Protein AF-A0A662C192-F1 (afdb_monomer_lite)

Radius of gyration: 15.49 Å; chains: 1; bounding box: 22×34×38 Å

Foldseek 3Di:
DDPPDPLVDKDKAFDPPVVVVVQCPDPVRVVDPDGIDMDRPPDPCPDDDDPDDDPDPDD

Structure (mmCIF, N/CA/C/O backbone):
data_AF-A0A662C192-F1
#
_entry.id   AF-A0A662C192-F1
#
loop_
_atom_site.group_PDB
_atom_site.id
_atom_site.type_symbol
_atom_site.label_atom_id
_atom_site.label_alt_id
_atom_site.label_comp_id
_atom_site.label_asym_id
_atom_site.label_entity_id
_atom_site.label_seq_id
_atom_site.pdbx_PDB_ins_code
_atom_site.Cartn_x
_atom_site.Cartn_y
_atom_site.Cartn_z
_atom_site.occupancy
_atom_site.B_iso_or_equiv
_atom_site.auth_seq_id
_atom_site.auth_comp_id
_atom_site.auth_asym_id
_atom_site.auth_atom_id
_atom_site.pdbx_PDB_model_num
ATOM 1 N N . MET A 1 1 ? -13.570 -22.619 -14.363 1.00 34.16 1 MET A N 1
ATOM 2 C CA . MET A 1 1 ? -12.203 -22.324 -14.837 1.00 34.16 1 MET A CA 1
ATOM 3 C C . MET A 1 1 ? -11.526 -21.519 -13.749 1.00 34.16 1 MET A C 1
ATOM 5 O O . MET A 1 1 ? -11.822 -20.341 -13.603 1.00 34.16 1 MET A O 1
ATOM 9 N N . GLU A 1 2 ? -10.735 -22.182 -12.913 1.00 35.50 2 GLU A N 1
ATOM 10 C CA . GLU A 1 2 ? -9.967 -21.525 -11.857 1.00 35.50 2 GLU A CA 1
ATOM 11 C C . GLU A 1 2 ? -8.765 -20.818 -12.493 1.00 35.50 2 GLU A C 1
ATOM 13 O O . GLU A 1 2 ? -7.887 -21.455 -13.069 1.00 35.50 2 GLU A O 1
ATOM 18 N N . TYR A 1 3 ? -8.747 -19.487 -12.437 1.00 39.19 3 TYR A N 1
ATOM 19 C CA . TYR A 1 3 ? -7.607 -18.675 -12.861 1.00 39.19 3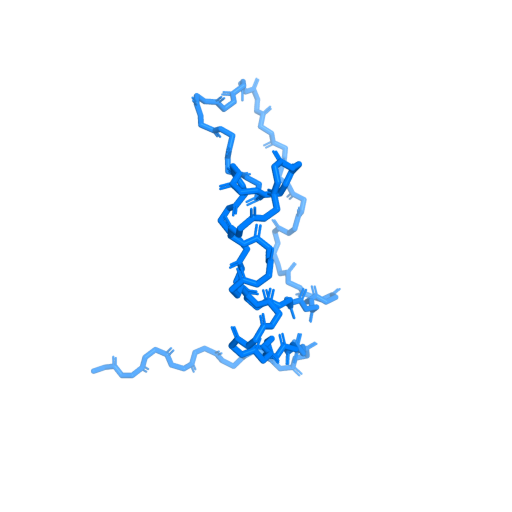 TYR A CA 1
ATOM 20 C C . TYR A 1 3 ? -6.576 -18.613 -11.725 1.00 39.19 3 TYR A C 1
ATOM 22 O O . TYR A 1 3 ? -6.393 -17.578 -11.094 1.00 39.19 3 TYR A O 1
ATOM 30 N N . SER A 1 4 ? -5.884 -19.716 -11.443 1.00 41.44 4 SER A N 1
ATOM 31 C CA . SER A 1 4 ? -4.664 -19.660 -10.631 1.00 41.44 4 SER A CA 1
ATOM 32 C C . SER A 1 4 ? -3.464 -19.527 -11.566 1.00 41.44 4 SER A C 1
ATOM 34 O O . SER A 1 4 ? -2.795 -20.509 -11.890 1.00 41.44 4 SER A O 1
ATOM 36 N N . GLN A 1 5 ? -3.203 -18.314 -12.061 1.00 45.94 5 GLN A N 1
ATOM 37 C CA . GLN A 1 5 ? -1.912 -18.059 -12.696 1.00 45.94 5 GLN A CA 1
ATOM 38 C C . GLN A 1 5 ? -0.827 -18.095 -11.617 1.00 45.94 5 GLN A C 1
ATOM 40 O O . GLN A 1 5 ? -0.885 -17.365 -10.629 1.00 45.94 5 GLN A O 1
ATOM 45 N N . GLU A 1 6 ? 0.144 -18.988 -11.802 1.00 41.81 6 GLU A N 1
ATOM 46 C CA . GLU A 1 6 ? 1.295 -19.169 -10.925 1.00 41.81 6 GLU A CA 1
ATOM 47 C C . GLU A 1 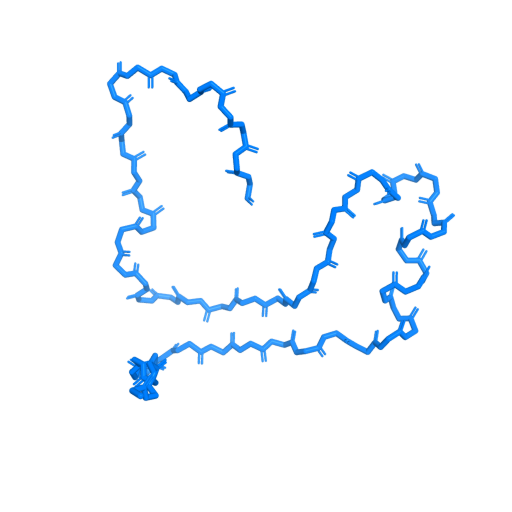6 ? 2.119 -17.871 -10.820 1.00 41.81 6 GLU A C 1
ATOM 49 O O . GLU A 1 6 ? 3.018 -17.611 -11.623 1.00 41.81 6 GLU A O 1
ATOM 54 N N . TYR A 1 7 ? 1.884 -17.063 -9.784 1.00 51.38 7 TYR A N 1
ATOM 55 C CA . TYR A 1 7 ? 2.822 -16.021 -9.359 1.00 51.38 7 TYR A CA 1
ATOM 56 C C . TYR A 1 7 ? 4.031 -16.678 -8.680 1.00 51.38 7 TYR A C 1
ATOM 58 O O . TYR A 1 7 ? 4.193 -16.628 -7.465 1.00 51.38 7 TYR A O 1
ATOM 66 N N . LYS A 1 8 ? 4.909 -17.305 -9.469 1.00 52.91 8 LYS A N 1
ATOM 67 C CA . LYS A 1 8 ? 6.059 -18.101 -8.996 1.00 52.91 8 LYS A CA 1
ATOM 68 C C . LYS A 1 8 ? 7.077 -17.357 -8.106 1.00 52.91 8 LYS A C 1
ATOM 70 O O . LYS A 1 8 ? 8.026 -17.986 -7.656 1.00 52.91 8 LYS A O 1
ATOM 75 N N . GLN A 1 9 ? 6.932 -16.047 -7.866 1.00 61.28 9 GLN A N 1
ATOM 76 C CA . GLN A 1 9 ? 7.827 -15.229 -7.022 1.00 61.28 9 GLN A CA 1
ATOM 77 C C . GLN A 1 9 ? 7.149 -13.995 -6.382 1.00 61.28 9 GLN A C 1
ATOM 79 O O . GLN A 1 9 ? 7.833 -13.061 -5.967 1.00 61.28 9 GLN A O 1
ATOM 84 N N . GLY A 1 10 ? 5.815 -13.969 -6.306 1.00 68.00 10 GLY A N 1
ATOM 85 C CA . GLY A 1 10 ? 5.081 -12.905 -5.615 1.00 68.00 10 GLY A CA 1
ATOM 86 C C . GLY A 1 10 ? 4.919 -13.205 -4.125 1.00 68.00 10 GLY A C 1
ATOM 87 O O . GLY A 1 10 ? 4.743 -14.362 -3.747 1.00 68.00 10 GLY A O 1
ATOM 88 N N . LYS A 1 11 ? 4.956 -12.180 -3.274 1.00 80.31 11 LYS A N 1
ATOM 89 C CA . LYS A 1 11 ? 4.487 -12.270 -1.884 1.00 80.31 11 LYS A CA 1
ATOM 90 C C . LYS A 1 11 ? 3.382 -11.252 -1.677 1.00 80.31 11 LYS A C 1
ATOM 92 O O . LYS A 1 11 ? 3.548 -10.105 -2.070 1.00 80.31 11 LYS A O 1
ATOM 97 N N . THR A 1 12 ? 2.308 -11.652 -1.015 1.00 86.50 12 THR A N 1
ATOM 98 C CA . THR A 1 12 ? 1.248 -10.734 -0.597 1.00 86.50 12 THR A CA 1
ATOM 99 C C . THR A 1 12 ? 1.186 -10.726 0.918 1.00 86.50 12 THR A C 1
ATOM 101 O O . THR A 1 12 ? 1.171 -11.784 1.547 1.00 86.50 12 THR A O 1
ATOM 104 N N . ILE A 1 13 ? 1.179 -9.533 1.499 1.00 87.56 13 ILE A N 1
ATOM 105 C CA . ILE A 1 13 ? 0.908 -9.319 2.915 1.00 87.56 13 ILE A CA 1
ATOM 106 C C . ILE A 1 13 ? -0.572 -8.985 3.022 1.00 87.56 13 ILE A C 1
ATOM 108 O O . ILE A 1 13 ? -0.996 -7.916 2.580 1.00 87.56 13 ILE A O 1
ATOM 112 N N . VAL A 1 14 ? -1.334 -9.915 3.598 1.00 91.44 14 VAL A N 1
ATOM 113 C CA . VAL A 1 14 ? -2.750 -9.691 3.883 1.00 91.44 14 VAL A CA 1
ATOM 114 C C . VAL A 1 14 ? -2.861 -8.774 5.091 1.00 91.44 14 VAL A C 1
ATOM 116 O O . VAL A 1 14 ? -2.348 -9.108 6.164 1.00 91.44 14 VAL A O 1
ATOM 119 N N . LEU A 1 15 ? -3.502 -7.618 4.927 1.00 93.25 15 LEU A N 1
ATOM 120 C CA . LEU A 1 15 ? -3.663 -6.681 6.033 1.00 93.25 15 LEU A CA 1
ATOM 121 C C . LEU A 1 15 ? -4.769 -7.166 6.986 1.00 93.25 15 LEU A C 1
ATOM 123 O O . LEU A 1 15 ? -5.868 -7.519 6.550 1.00 93.25 15 LEU A O 1
ATOM 127 N N . PRO A 1 16 ? -4.531 -7.177 8.310 1.00 95.56 16 PRO A N 1
ATOM 128 C CA . PRO A 1 16 ? -5.583 -7.430 9.281 1.00 95.56 16 PRO A CA 1
ATOM 129 C C . PRO A 1 16 ? -6.734 -6.431 9.137 1.00 95.56 16 PRO A C 1
ATOM 131 O O . PRO A 1 16 ? -6.518 -5.231 8.970 1.00 95.56 16 PRO A O 1
ATOM 134 N N . LYS A 1 17 ? -7.969 -6.907 9.321 1.00 94.31 17 LYS A N 1
ATOM 135 C CA . LYS A 1 17 ? -9.183 -6.078 9.210 1.00 94.31 17 LYS A CA 1
ATOM 136 C C . LYS A 1 17 ? -9.187 -4.847 10.123 1.00 94.31 17 LYS A C 1
ATOM 138 O O . LYS A 1 17 ? -9.795 -3.845 9.770 1.00 94.31 17 LYS A O 1
ATOM 143 N N . GLY A 1 18 ? -8.525 -4.919 11.281 1.00 96.81 18 GLY A N 1
ATOM 144 C CA . GLY A 1 18 ? -8.385 -3.772 12.184 1.00 96.81 18 GLY A CA 1
ATOM 145 C C . GLY A 1 18 ? -7.629 -2.614 11.532 1.00 96.81 18 GLY A C 1
ATOM 146 O O . GLY A 1 18 ? -8.122 -1.497 11.537 1.00 96.81 18 GLY A O 1
ATOM 147 N N . ILE A 1 19 ? -6.509 -2.911 10.865 1.00 95.56 19 ILE A N 1
ATOM 148 C CA . ILE A 1 19 ? -5.703 -1.901 10.165 1.00 95.56 19 ILE A CA 1
ATOM 149 C C . ILE A 1 19 ? -6.505 -1.267 9.026 1.00 95.56 19 ILE A C 1
ATOM 151 O O . ILE A 1 19 ? -6.489 -0.051 8.875 1.00 95.56 19 ILE A O 1
ATOM 155 N N . LEU A 1 20 ? -7.235 -2.074 8.248 1.00 95.31 20 LEU A N 1
ATOM 156 C CA . LEU A 1 20 ? -8.092 -1.556 7.174 1.00 95.31 20 LEU A CA 1
ATOM 157 C C . LEU A 1 20 ? -9.142 -0.581 7.721 1.00 95.31 20 LEU A C 1
ATOM 159 O O . LEU A 1 20 ? -9.307 0.511 7.188 1.00 95.31 20 LEU A O 1
ATOM 163 N N . LYS A 1 21 ? -9.784 -0.935 8.838 1.00 96.06 21 LYS A N 1
ATOM 164 C CA . LYS A 1 21 ? -10.772 -0.079 9.497 1.00 96.06 21 LYS A CA 1
ATOM 165 C C . LYS A 1 21 ? -10.161 1.227 10.016 1.00 96.06 21 LYS A C 1
ATOM 167 O O . LYS A 1 21 ? -10.775 2.279 9.869 1.00 96.06 21 LYS A O 1
ATOM 172 N N . ASP A 1 22 ? -8.965 1.172 10.596 1.00 97.25 22 ASP A N 1
ATOM 173 C CA . ASP A 1 22 ? -8.273 2.367 11.088 1.00 97.25 22 ASP A CA 1
ATOM 174 C C . ASP A 1 22 ? -7.939 3.331 9.935 1.00 97.25 22 ASP A C 1
ATOM 176 O O . ASP A 1 22 ? -8.093 4.546 10.068 1.00 97.25 22 ASP A O 1
ATOM 180 N N . LEU A 1 23 ? -7.540 2.794 8.778 1.00 95.88 23 LEU A N 1
ATOM 181 C CA . LEU A 1 23 ? -7.244 3.578 7.576 1.00 95.88 23 LEU A CA 1
ATOM 182 C C . LEU A 1 23 ? -8.497 4.206 6.954 1.00 95.88 23 LEU A C 1
ATOM 184 O O . LEU A 1 23 ? -8.439 5.352 6.509 1.00 95.88 23 LEU A O 1
ATOM 188 N N . GLU A 1 24 ? -9.624 3.493 6.953 1.00 95.75 24 GLU A N 1
ATOM 189 C CA . GLU A 1 24 ? -10.918 4.012 6.486 1.00 95.75 24 GLU A CA 1
ATOM 190 C C . GLU A 1 24 ? -11.450 5.151 7.368 1.00 95.75 24 GLU A C 1
ATOM 192 O O . GLU A 1 24 ? -12.157 6.034 6.889 1.00 95.75 24 GLU A O 1
ATOM 197 N N . GLN A 1 25 ? -11.127 5.140 8.663 1.00 97.06 25 GLN A N 1
ATOM 198 C CA . GLN A 1 25 ? -11.602 6.142 9.621 1.00 97.06 25 GLN A CA 1
ATOM 199 C C . GLN A 1 25 ? -10.685 7.364 9.729 1.00 97.06 25 GLN A C 1
ATOM 201 O O . GLN A 1 25 ? -11.123 8.424 10.172 1.00 97.06 25 GLN A O 1
ATOM 206 N N . ASN A 1 26 ? -9.418 7.234 9.343 1.00 96.94 26 ASN A N 1
ATOM 207 C CA . ASN A 1 26 ? -8.439 8.307 9.445 1.00 96.94 26 ASN A CA 1
ATOM 208 C C . ASN A 1 26 ? -8.624 9.350 8.328 1.00 96.94 26 ASN A C 1
ATOM 210 O O . ASN A 1 26 ? -8.635 9.021 7.145 1.00 96.94 26 ASN A O 1
ATOM 214 N N . GLU A 1 27 ? -8.714 10.628 8.703 1.00 97.00 27 GLU A N 1
ATOM 215 C CA . GLU A 1 27 ? -8.999 11.749 7.791 1.00 97.00 27 GLU A CA 1
ATOM 216 C C . GLU A 1 27 ? -7.998 11.914 6.638 1.00 97.00 27 GLU A C 1
ATOM 218 O O . GLU A 1 27 ? -8.350 12.439 5.586 1.00 97.00 27 GLU A O 1
ATOM 223 N N . LEU A 1 28 ? -6.755 11.462 6.816 1.00 96.88 28 LEU A N 1
ATOM 224 C CA . LEU A 1 28 ? -5.712 11.557 5.796 1.00 96.88 28 LEU A CA 1
ATOM 225 C C . LEU A 1 28 ? -5.757 10.388 4.812 1.00 96.88 28 LEU A C 1
ATOM 227 O O . LEU A 1 28 ? -5.337 10.536 3.666 1.00 96.88 28 LEU A O 1
ATOM 231 N N . THR A 1 29 ? -6.233 9.221 5.248 1.00 95.56 29 THR A N 1
ATOM 232 C CA . THR A 1 29 ? -6.160 7.980 4.463 1.00 95.56 29 THR A CA 1
ATOM 233 C C . THR A 1 29 ? -7.511 7.474 3.981 1.00 95.56 29 THR A C 1
ATOM 235 O O . THR A 1 29 ? -7.535 6.632 3.091 1.00 95.56 29 THR A O 1
ATOM 238 N N . ASN A 1 30 ? -8.624 8.004 4.488 1.00 94.75 30 ASN A N 1
A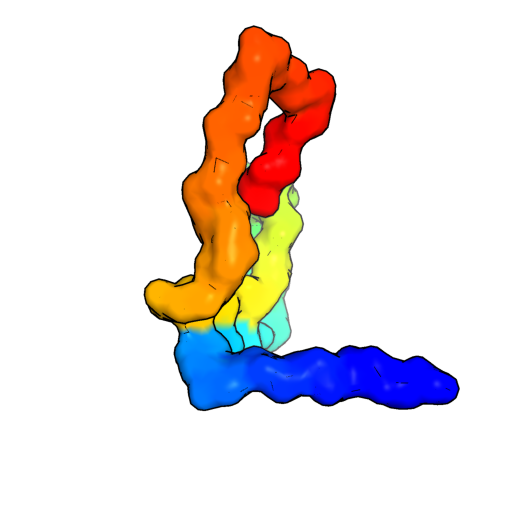TOM 239 C CA . ASN A 1 30 ? -9.977 7.545 4.153 1.00 94.75 30 ASN A CA 1
ATOM 240 C C . ASN A 1 30 ? -10.360 7.696 2.669 1.00 94.75 30 ASN A C 1
ATOM 242 O O . ASN A 1 30 ? -11.296 7.051 2.202 1.00 94.75 30 ASN A O 1
ATOM 246 N N . SER A 1 31 ? -9.638 8.527 1.914 1.00 95.31 31 SER A N 1
ATOM 247 C CA . SER A 1 31 ? -9.814 8.682 0.466 1.00 95.31 31 SER A CA 1
ATOM 248 C C . SER A 1 31 ? -9.085 7.607 -0.350 1.00 95.31 31 SER A C 1
ATOM 250 O O . SER A 1 31 ? -9.263 7.529 -1.567 1.00 95.31 31 SER A O 1
ATOM 252 N N . LEU A 1 32 ? -8.268 6.772 0.299 1.00 91.19 32 LEU A N 1
ATOM 253 C CA . LEU A 1 32 ? -7.497 5.704 -0.325 1.00 91.19 32 LEU A CA 1
ATOM 254 C C . LEU A 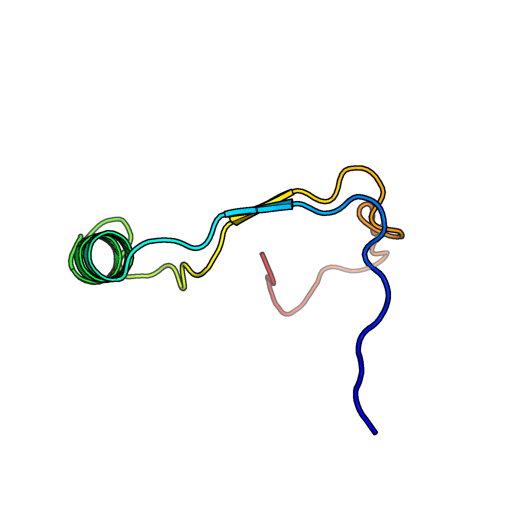1 32 ? -8.235 4.369 -0.186 1.00 91.19 32 LEU A C 1
ATOM 256 O O . LEU A 1 32 ? -8.602 3.957 0.911 1.00 91.19 32 LEU A O 1
ATOM 260 N N . MET A 1 33 ? -8.375 3.634 -1.290 1.00 87.69 33 MET A N 1
ATOM 261 C CA . MET A 1 33 ? -8.901 2.265 -1.268 1.00 87.69 33 MET A CA 1
ATOM 262 C C . MET A 1 33 ? -7.773 1.268 -0.962 1.00 87.69 33 MET A C 1
ATOM 264 O O . MET A 1 33 ? -7.269 0.579 -1.851 1.00 87.69 33 MET A O 1
ATOM 268 N N . VAL A 1 34 ? -7.328 1.232 0.295 1.00 90.44 34 VAL A N 1
ATOM 269 C CA . VAL A 1 34 ? -6.254 0.328 0.732 1.00 90.44 34 VAL A CA 1
ATOM 270 C C . VAL A 1 34 ? -6.778 -1.106 0.833 1.00 90.44 34 VAL A C 1
ATOM 272 O O . VAL A 1 34 ? -7.831 -1.356 1.412 1.00 90.44 34 VAL A O 1
ATOM 275 N N . THR A 1 35 ? -6.032 -2.057 0.270 1.00 89.38 35 THR A N 1
ATOM 276 C CA . THR A 1 35 ? -6.319 -3.499 0.353 1.00 89.38 35 THR A CA 1
ATOM 277 C C . THR A 1 35 ? -5.072 -4.233 0.856 1.00 89.38 35 THR A C 1
ATOM 279 O O . THR A 1 35 ? -4.486 -3.812 1.849 1.00 89.38 35 THR A O 1
ATOM 282 N N . ASP A 1 36 ? -4.628 -5.300 0.200 1.00 88.88 36 ASP A N 1
ATOM 283 C CA . ASP A 1 36 ? -3.428 -6.039 0.589 1.00 88.88 36 ASP A CA 1
ATOM 284 C C . ASP A 1 36 ? -2.173 -5.483 -0.094 1.00 88.88 36 ASP A C 1
ATOM 286 O O . ASP A 1 36 ? -2.229 -4.891 -1.173 1.00 88.88 36 ASP A O 1
ATOM 290 N N . ILE A 1 37 ? -1.005 -5.703 0.515 1.00 85.50 37 ILE A N 1
ATOM 291 C CA . ILE A 1 37 ? 0.269 -5.224 -0.035 1.00 85.50 37 ILE A CA 1
ATOM 292 C C . ILE A 1 37 ? 0.931 -6.350 -0.823 1.00 85.50 37 ILE A C 1
ATOM 294 O O . ILE A 1 37 ? 1.399 -7.338 -0.256 1.00 85.50 37 ILE A O 1
ATOM 298 N N . GLY A 1 38 ? 0.997 -6.190 -2.143 1.00 84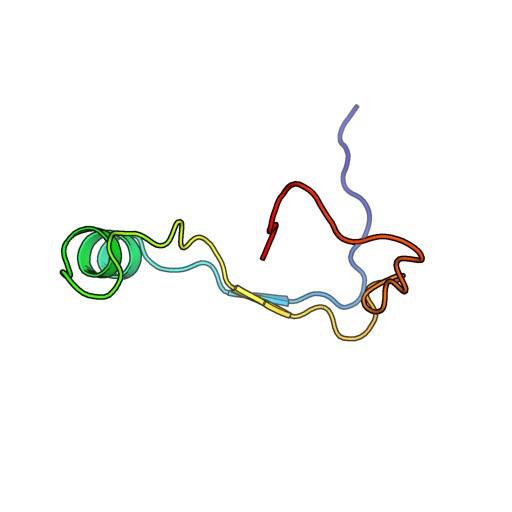.25 38 GLY A N 1
ATOM 299 C CA . GLY A 1 38 ? 1.693 -7.111 -3.037 1.00 84.25 38 GLY A CA 1
ATOM 300 C C . GLY A 1 38 ? 3.150 -6.715 -3.296 1.00 84.25 38 GLY A C 1
ATOM 301 O O . GLY A 1 38 ? 3.451 -5.562 -3.587 1.00 84.25 38 GLY A O 1
ATOM 302 N N . PHE A 1 39 ? 4.056 -7.690 -3.256 1.00 81.25 39 PHE A N 1
ATOM 303 C CA . PHE A 1 39 ? 5.445 -7.579 -3.694 1.00 81.25 39 PHE A CA 1
ATOM 304 C C . PHE A 1 39 ? 5.700 -8.539 -4.856 1.00 81.25 39 PHE A C 1
ATOM 306 O O . PHE A 1 39 ? 5.748 -9.758 -4.676 1.00 81.25 39 PHE A O 1
ATOM 313 N N . TYR A 1 40 ? 5.902 -7.981 -6.049 1.00 80.31 40 TYR A N 1
ATOM 314 C CA . TYR A 1 40 ? 6.061 -8.739 -7.290 1.00 80.31 40 TYR A CA 1
ATOM 315 C C . TYR A 1 40 ? 7.331 -8.311 -8.040 1.00 80.31 40 TYR A C 1
ATOM 317 O O . TYR A 1 40 ? 7.277 -7.666 -9.082 1.00 80.31 40 TYR A O 1
ATOM 325 N N . ASN A 1 41 ? 8.504 -8.694 -7.530 1.00 70.75 41 ASN A N 1
ATOM 326 C CA . ASN A 1 41 ? 9.810 -8.291 -8.084 1.00 70.75 41 ASN A CA 1
ATOM 327 C C . ASN A 1 41 ? 10.087 -8.734 -9.538 1.00 70.75 41 ASN A C 1
ATOM 329 O O . ASN A 1 41 ? 11.033 -8.249 -10.154 1.00 70.75 41 ASN A O 1
ATOM 333 N N . LYS A 1 42 ? 9.297 -9.670 -10.072 1.00 71.38 42 LYS A N 1
ATOM 334 C CA . LYS A 1 42 ? 9.375 -10.175 -11.450 1.00 71.38 42 LYS A CA 1
ATOM 335 C C . LYS A 1 42 ? 8.043 -10.063 -12.190 1.00 71.38 42 LYS A C 1
ATOM 337 O O . LYS A 1 42 ? 7.817 -10.803 -13.146 1.00 71.38 42 LYS A O 1
ATOM 342 N N . ALA A 1 43 ? 7.132 -9.194 -11.748 1.00 72.12 43 ALA A N 1
ATOM 343 C CA . ALA A 1 43 ? 5.902 -8.988 -12.498 1.00 72.12 43 ALA A CA 1
ATOM 344 C C . ALA A 1 43 ? 6.228 -8.367 -13.865 1.00 72.12 43 ALA A C 1
ATOM 346 O O . ALA A 1 43 ? 6.816 -7.288 -13.974 1.00 72.12 43 ALA A O 1
ATOM 347 N N . TYR A 1 44 ? 5.859 -9.093 -14.919 1.00 65.69 44 TYR A N 1
ATOM 348 C CA . TYR A 1 44 ? 5.967 -8.617 -16.289 1.00 65.69 44 TYR A CA 1
ATOM 349 C C . TYR A 1 44 ? 5.135 -7.337 -16.448 1.00 65.69 44 TYR A C 1
ATOM 351 O O . TYR A 1 44 ? 4.017 -7.253 -15.945 1.00 65.69 44 TYR A O 1
ATOM 359 N N . ASN A 1 45 ? 5.675 -6.350 -17.169 1.00 66.31 45 ASN A N 1
ATOM 360 C CA . ASN A 1 45 ? 5.025 -5.063 -17.457 1.00 66.31 45 ASN A CA 1
ATOM 361 C C . ASN A 1 45 ? 4.847 -4.101 -16.258 1.00 66.31 45 ASN A C 1
ATOM 363 O O . ASN A 1 45 ? 3.971 -3.240 -16.313 1.00 66.31 45 ASN A O 1
ATOM 367 N N . HIS A 1 46 ? 5.684 -4.179 -15.209 1.00 65.12 46 HIS A N 1
ATOM 368 C CA . HIS A 1 46 ? 5.729 -3.141 -14.154 1.00 65.12 46 HIS A CA 1
ATOM 369 C C . HIS A 1 46 ? 6.020 -1.741 -14.715 1.00 65.12 46 HIS A C 1
ATOM 371 O O . HIS A 1 46 ? 5.547 -0.734 -14.194 1.00 65.12 46 HIS A O 1
ATOM 377 N N . TYR A 1 47 ? 6.800 -1.688 -15.793 1.00 63.41 47 TYR A N 1
ATOM 378 C CA . TYR A 1 47 ? 7.069 -0.472 -16.537 1.00 63.41 47 TYR A CA 1
ATOM 379 C C . TYR A 1 47 ? 6.128 -0.397 -17.740 1.00 63.41 47 TYR A C 1
ATOM 381 O O . TYR A 1 47 ? 6.174 -1.248 -18.630 1.00 63.41 47 TYR A O 1
ATOM 389 N N . ARG A 1 48 ? 5.261 0.619 -17.761 1.00 68.56 48 ARG A N 1
ATOM 390 C CA . ARG A 1 48 ? 4.398 0.934 -18.903 1.00 68.56 48 ARG A CA 1
ATOM 391 C C . ARG A 1 48 ? 4.718 2.338 -19.383 1.00 68.56 48 ARG A C 1
ATOM 393 O O . ARG A 1 48 ? 4.363 3.311 -18.724 1.00 68.56 48 ARG A O 1
ATOM 400 N N . GLU A 1 49 ? 5.334 2.438 -20.551 1.00 71.56 49 GLU A N 1
ATOM 401 C CA . GLU A 1 49 ? 5.419 3.706 -21.264 1.00 71.56 49 GLU A CA 1
ATOM 402 C C . GLU A 1 49 ? 4.072 3.968 -21.950 1.00 71.56 49 GLU A C 1
ATOM 404 O O . GLU A 1 49 ? 3.559 3.125 -22.693 1.00 71.56 49 GLU A O 1
ATOM 409 N N . ARG A 1 50 ? 3.453 5.118 -21.670 1.00 76.31 50 ARG A N 1
ATOM 410 C CA . ARG A 1 50 ? 2.222 5.541 -22.345 1.00 76.31 50 ARG A CA 1
ATOM 411 C C . ARG A 1 50 ? 2.546 6.721 -23.254 1.00 76.31 50 ARG A C 1
ATOM 413 O O . ARG A 1 50 ? 3.007 7.748 -22.774 1.00 76.31 50 ARG A O 1
ATOM 420 N N . LYS A 1 51 ? 2.257 6.589 -24.554 1.00 81.44 51 LYS A N 1
ATOM 421 C CA . LYS A 1 51 ? 2.442 7.680 -25.533 1.00 81.44 51 LYS A CA 1
ATOM 422 C C . LYS A 1 51 ? 1.513 8.877 -25.282 1.00 81.44 51 LYS A C 1
ATOM 424 O O . LYS A 1 51 ? 1.854 9.989 -25.653 1.00 81.44 51 LYS A O 1
ATOM 429 N N . ASN A 1 52 ? 0.366 8.637 -24.643 1.00 83.25 52 ASN A N 1
ATOM 430 C CA . ASN A 1 52 ? -0.609 9.646 -24.228 1.00 83.25 52 ASN A CA 1
ATOM 431 C C . ASN A 1 52 ? -0.917 9.474 -22.729 1.00 83.25 52 ASN A C 1
ATOM 433 O O . ASN A 1 52 ? -0.793 8.365 -22.202 1.00 83.25 52 ASN A O 1
ATOM 437 N N . GLY A 1 53 ? -1.343 10.543 -22.048 1.00 76.19 53 GLY A N 1
ATOM 438 C CA . GLY A 1 53 ? -1.761 10.488 -20.640 1.00 76.19 53 GLY A CA 1
ATOM 439 C C . GLY A 1 53 ? -2.898 9.485 -20.393 1.00 76.19 53 GLY A C 1
ATOM 440 O O . GLY A 1 53 ? -3.643 9.130 -21.306 1.00 76.19 53 GLY A O 1
ATOM 441 N N . CYS A 1 54 ? -3.030 8.999 -19.157 1.00 75.19 54 CYS A N 1
ATOM 442 C CA . CYS A 1 54 ? -4.139 8.121 -18.788 1.00 75.19 54 CYS A CA 1
ATOM 443 C C . CYS A 1 54 ? -5.320 8.969 -18.309 1.00 75.19 54 CYS A C 1
ATOM 445 O O . CYS A 1 54 ? -5.142 9.823 -17.448 1.00 75.19 54 CYS A O 1
ATOM 447 N N . LEU A 1 55 ? -6.525 8.705 -18.822 1.00 73.19 55 LEU A N 1
ATOM 448 C CA . LEU A 1 55 ? -7.751 9.355 -18.334 1.00 73.19 55 LEU A CA 1
ATOM 449 C C . LEU A 1 55 ? -8.112 8.924 -16.904 1.00 73.19 55 LEU A C 1
ATOM 451 O O . LEU A 1 55 ? -8.903 9.581 -16.237 1.00 73.19 55 LEU A O 1
ATOM 455 N N . GLN A 1 56 ? -7.528 7.817 -16.444 1.00 59.28 56 GLN A N 1
ATOM 456 C CA . GLN A 1 56 ? -7.768 7.241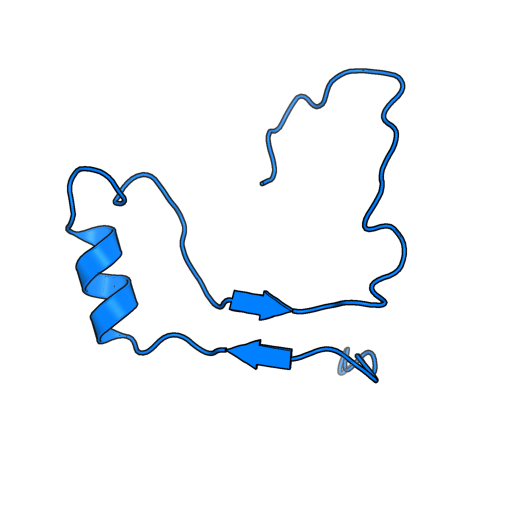 -15.134 1.00 59.28 56 GLN A CA 1
ATOM 457 C C . GLN A 1 56 ? -6.427 7.022 -14.435 1.00 59.28 56 GLN A C 1
ATOM 459 O O . GLN A 1 56 ? -5.570 6.275 -14.916 1.00 59.28 56 GLN A O 1
ATOM 464 N N . ASN A 1 57 ? -6.237 7.675 -13.294 1.00 55.50 57 ASN A N 1
ATOM 465 C CA . ASN A 1 57 ? -5.106 7.396 -12.420 1.00 55.50 57 ASN A CA 1
ATOM 466 C C . ASN A 1 57 ? -5.408 6.091 -11.683 1.00 55.50 57 ASN A C 1
ATOM 468 O O . ASN A 1 57 ? -6.001 6.104 -10.612 1.00 55.50 57 ASN A O 1
ATOM 472 N N . ILE A 1 58 ? -5.079 4.957 -12.297 1.00 53.03 58 ILE A N 1
ATOM 473 C CA . ILE A 1 58 ? -4.975 3.711 -11.541 1.00 53.03 58 ILE A CA 1
ATOM 474 C C . ILE A 1 58 ? -3.588 3.746 -10.906 1.00 53.03 58 ILE A C 1
ATOM 476 O O . ILE A 1 58 ? -2.589 3.682 -11.633 1.00 53.03 58 ILE A O 1
ATOM 480 N N . LEU A 1 59 ? -3.566 3.957 -9.589 1.00 45.22 59 LEU A N 1
ATOM 481 C CA . LEU A 1 59 ? -2.412 3.704 -8.734 1.00 45.22 59 LEU A CA 1
ATOM 482 C C . LEU A 1 59 ? -2.394 2.215 -8.372 1.00 45.22 59 LEU A C 1
ATOM 484 O O . LEU A 1 59 ? -3.491 1.692 -8.067 1.00 45.22 59 LEU A O 1
#

pLDDT: mean 76.59, std 18.7, range [34.16, 97.25]

Sequence (59 aa):
MEYSQEYKQGKTIVLPKGILKDLEQNELTNSLMVTDIGFYNKAYNHYRERKNGCLQNIL

Secondary structure (DSSP, 8-state):
-------TT-EEEPPPHHHHHHHHHSTTTTTS----EEE-TT-TTS----SS--SS---